Protein AF-A0A9E3ECH1-F1 (afdb_monomer)

Solvent-accessible surface area (backbone atoms only — not comparable to full-atom values): 5615 Å² total; per-residue (Å²): 108,66,72,58,50,54,52,60,77,66,55,54,70,94,78,60,80,84,78,49,71,67,42,49,53,53,11,48,54,50,25,54,53,51,40,70,76,67,67,56,54,79,74,51,49,57,52,39,28,52,54,31,33,55,50,47,43,28,40,74,73,70,46,64,44,78,41,68,63,55,72,66,51,51,52,47,36,72,76,42,70,85,49,49,74,46,79,52,74,87,74,78,90,123

Sequence (94 aa):
VDAICGQIDAMPEHRIFTPDAEVLGRAAILAGILSRLQGYARDAKLKALQDCVLFLQAQKLGFVVLTANVAEFDLLLQVVPTGRVLFYRTGSIS

Structure (mmCIF, N/CA/C/O backbone):
data_AF-A0A9E3ECH1-F1
#
_entry.id   AF-A0A9E3ECH1-F1
#
loop_
_atom_site.group_PDB
_atom_site.id
_atom_site.type_symbol
_atom_site.label_atom_id
_atom_site.label_alt_id
_atom_site.label_comp_id
_atom_site.label_asym_id
_atom_site.label_entity_id
_atom_site.label_seq_id
_atom_site.pdbx_PDB_ins_code
_atom_site.Cartn_x
_atom_site.Cartn_y
_atom_site.Cartn_z
_atom_site.occupancy
_atom_site.B_iso_or_equiv
_atom_site.auth_seq_id
_atom_site.auth_comp_id
_atom_site.auth_asym_id
_atom_site.auth_atom_id
_atom_site.pdbx_PDB_model_num
ATOM 1 N N . VAL A 1 1 ? -7.696 -18.062 -1.951 1.00 82.69 1 VAL A N 1
ATOM 2 C CA . VAL A 1 1 ? -6.464 -17.526 -1.321 1.00 82.69 1 VAL A CA 1
ATOM 3 C C . VAL A 1 1 ? -5.245 -18.214 -1.907 1.00 82.69 1 VAL A C 1
ATOM 5 O O . VAL A 1 1 ? -4.332 -17.515 -2.309 1.00 82.69 1 VAL A O 1
ATOM 8 N N . ASP A 1 2 ? -5.298 -19.528 -2.113 1.00 88.38 2 ASP A N 1
ATOM 9 C CA . ASP A 1 2 ? -4.207 -20.344 -2.674 1.00 88.38 2 ASP A CA 1
ATOM 10 C C . ASP A 1 2 ? -3.613 -19.807 -3.980 1.00 88.38 2 ASP A C 1
ATOM 12 O O . ASP A 1 2 ? -2.399 -19.712 -4.108 1.00 88.38 2 ASP A O 1
ATOM 16 N N . ALA A 1 3 ? -4.450 -19.364 -4.926 1.00 89.81 3 ALA A N 1
ATOM 17 C CA . ALA A 1 3 ? -3.961 -18.753 -6.163 1.00 89.81 3 ALA A CA 1
ATOM 18 C C . ALA A 1 3 ? -3.178 -17.447 -5.919 1.00 89.81 3 ALA A C 1
ATOM 20 O O . ALA A 1 3 ? -2.194 -17.194 -6.604 1.00 89.81 3 ALA A O 1
ATOM 21 N N . ILE A 1 4 ? -3.584 -16.629 -4.938 1.00 90.44 4 ILE A N 1
ATOM 22 C CA . ILE A 1 4 ? -2.868 -15.397 -4.565 1.00 90.44 4 ILE A CA 1
ATOM 23 C C . ILE A 1 4 ? -1.531 -15.762 -3.913 1.00 90.44 4 ILE A C 1
ATOM 25 O O . ILE A 1 4 ? -0.504 -15.223 -4.313 1.00 90.44 4 ILE A O 1
ATOM 29 N N . CYS A 1 5 ? -1.532 -16.704 -2.963 1.00 91.31 5 CYS A N 1
ATOM 30 C CA . CYS A 1 5 ? -0.312 -17.184 -2.310 1.00 91.31 5 CYS A CA 1
ATOM 31 C C . CYS A 1 5 ? 0.684 -17.746 -3.331 1.00 91.31 5 CYS A C 1
ATOM 33 O O . CYS A 1 5 ? 1.823 -17.297 -3.371 1.00 91.31 5 CYS A O 1
ATOM 35 N N . GLY A 1 6 ? 0.227 -18.606 -4.246 1.00 94.88 6 GLY A N 1
ATOM 36 C CA . GLY A 1 6 ? 1.080 -19.167 -5.292 1.00 94.88 6 GLY A CA 1
ATOM 37 C C . GLY A 1 6 ? 1.692 -18.114 -6.224 1.00 94.88 6 GLY A C 1
ATOM 38 O O . GLY A 1 6 ? 2.808 -18.299 -6.699 1.00 94.88 6 GLY A O 1
ATOM 39 N N . GLN A 1 7 ? 1.011 -16.987 -6.469 1.00 93.38 7 GLN A N 1
ATOM 40 C CA . GLN A 1 7 ? 1.594 -15.876 -7.235 1.00 93.38 7 GLN A CA 1
ATOM 41 C C . GLN A 1 7 ? 2.655 -15.099 -6.449 1.00 93.38 7 GLN A C 1
ATOM 43 O O . GLN A 1 7 ? 3.629 -14.645 -7.048 1.00 93.38 7 GLN A O 1
ATOM 48 N N . ILE A 1 8 ? 2.471 -14.937 -5.135 1.00 91.50 8 ILE A N 1
ATOM 49 C CA . ILE A 1 8 ? 3.450 -14.277 -4.262 1.00 91.50 8 ILE A CA 1
ATOM 50 C C . ILE A 1 8 ? 4.713 -15.136 -4.154 1.00 91.50 8 ILE A C 1
ATOM 52 O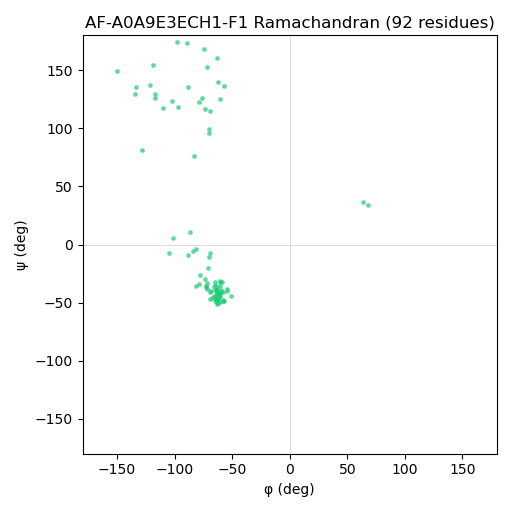 O . ILE A 1 8 ? 5.810 -14.617 -4.339 1.00 91.50 8 ILE A O 1
ATOM 56 N N . ASP A 1 9 ? 4.560 -16.444 -3.941 1.00 94.69 9 ASP A N 1
ATOM 57 C CA . ASP A 1 9 ? 5.684 -17.381 -3.824 1.00 94.69 9 ASP A CA 1
ATOM 58 C C . ASP A 1 9 ? 6.479 -17.497 -5.135 1.00 94.69 9 ASP A C 1
ATOM 60 O O . ASP A 1 9 ? 7.695 -17.668 -5.126 1.00 94.69 9 ASP A O 1
ATOM 64 N N . ALA A 1 10 ? 5.805 -17.353 -6.280 1.00 95.31 10 ALA A N 1
ATOM 65 C CA . ALA A 1 10 ? 6.425 -17.357 -7.604 1.00 95.31 10 ALA A CA 1
ATOM 66 C C . ALA A 1 10 ? 6.935 -15.972 -8.059 1.00 95.31 10 ALA A C 1
ATOM 68 O O . ALA A 1 10 ? 7.251 -15.788 -9.241 1.00 95.31 10 ALA A O 1
ATOM 69 N N . MET A 1 11 ? 6.975 -14.964 -7.180 1.00 94.25 11 MET A N 1
ATOM 70 C CA . MET A 1 11 ? 7.344 -13.602 -7.563 1.00 94.25 11 MET A CA 1
ATOM 71 C C . MET A 1 11 ? 8.860 -13.487 -7.830 1.00 94.25 11 MET A C 1
ATOM 73 O O . MET A 1 11 ? 9.658 -13.655 -6.912 1.00 94.25 11 MET A O 1
ATOM 77 N N . PRO A 1 12 ? 9.293 -13.169 -9.067 1.00 95.38 12 PRO A N 1
ATOM 78 C CA . PRO A 1 12 ? 10.702 -12.975 -9.382 1.00 95.38 12 PRO A CA 1
ATOM 79 C C . PRO A 1 12 ? 11.231 -11.669 -8.778 1.00 95.38 12 PRO A C 1
ATOM 81 O O . PRO A 1 12 ? 10.491 -10.692 -8.654 1.00 95.38 12 PRO A O 1
ATOM 84 N N . GLU A 1 13 ? 12.536 -11.619 -8.499 1.00 93.38 13 GLU A N 1
ATOM 85 C CA . GLU A 1 13 ? 13.193 -10.490 -7.817 1.00 93.38 13 GLU A CA 1
ATOM 86 C C . GLU A 1 13 ? 12.958 -9.135 -8.497 1.00 93.38 13 GLU A C 1
ATOM 88 O O . GLU A 1 13 ? 12.714 -8.140 -7.824 1.00 93.38 13 GLU A O 1
ATOM 93 N N . HIS A 1 14 ? 12.936 -9.084 -9.832 1.00 93.75 14 HIS A N 1
ATOM 94 C CA . HIS A 1 14 ? 12.697 -7.841 -10.579 1.00 93.75 14 HIS A CA 1
ATOM 95 C C . HIS A 1 14 ? 11.257 -7.298 -10.456 1.00 93.75 14 HIS A C 1
ATOM 97 O O . HIS A 1 14 ? 10.971 -6.208 -10.947 1.00 93.75 14 HIS A O 1
ATOM 103 N N . ARG A 1 15 ? 10.338 -8.056 -9.838 1.00 92.50 15 ARG A N 1
ATOM 104 C CA . ARG A 1 15 ? 8.985 -7.609 -9.460 1.00 92.50 15 ARG A CA 1
ATOM 105 C C . ARG A 1 15 ? 8.869 -7.270 -7.967 1.00 92.50 15 ARG A C 1
ATOM 107 O O . ARG A 1 15 ? 7.772 -6.965 -7.504 1.00 92.50 15 ARG A O 1
ATOM 114 N N . ILE A 1 16 ? 9.976 -7.296 -7.223 1.00 94.50 16 ILE A N 1
ATOM 115 C CA . ILE A 1 16 ? 10.057 -6.878 -5.822 1.00 94.50 16 ILE A CA 1
ATOM 116 C C . ILE A 1 16 ? 10.685 -5.488 -5.779 1.00 94.50 16 ILE A C 1
ATOM 118 O O . ILE A 1 16 ? 11.781 -5.260 -6.285 1.00 94.50 16 ILE A O 1
ATOM 122 N N . PHE A 1 17 ? 9.979 -4.540 -5.169 1.00 95.19 17 PHE A N 1
ATOM 123 C CA . PHE A 1 17 ? 10.384 -3.140 -5.157 1.00 95.19 17 PHE A CA 1
ATOM 124 C C . PHE A 1 17 ? 10.668 -2.680 -3.733 1.00 95.19 17 PHE A C 1
ATOM 126 O O . PHE A 1 17 ? 9.796 -2.765 -2.868 1.00 95.19 17 PHE A O 1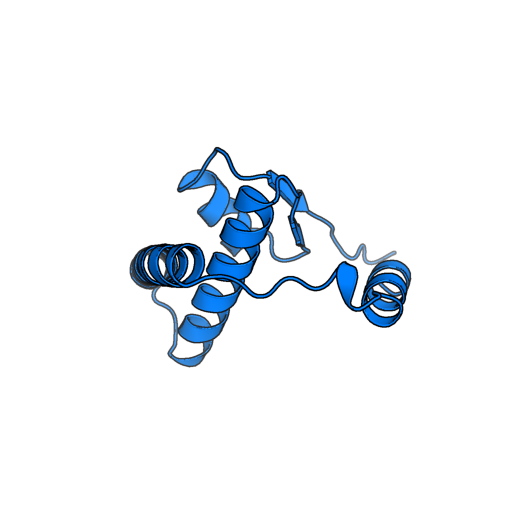
ATOM 133 N N . THR A 1 18 ? 11.860 -2.132 -3.510 1.00 96.38 18 THR A N 1
ATOM 134 C CA . THR A 1 18 ? 12.211 -1.472 -2.250 1.00 96.38 18 THR A CA 1
ATOM 135 C C . THR A 1 18 ? 11.613 -0.060 -2.231 1.00 96.38 18 THR A C 1
ATOM 137 O O . THR A 1 18 ? 11.908 0.726 -3.137 1.00 96.38 18 THR A O 1
ATOM 140 N N . PRO A 1 19 ? 10.780 0.293 -1.234 1.00 97.25 19 PRO A N 1
ATOM 141 C CA . PRO A 1 19 ? 10.293 1.658 -1.068 1.00 97.25 19 PRO A CA 1
ATOM 142 C C . PRO A 1 19 ? 11.450 2.619 -0.795 1.00 97.25 19 PRO A C 1
ATOM 144 O O . PRO A 1 19 ? 12.364 2.296 -0.036 1.00 97.25 19 PRO A O 1
ATOM 147 N N . ASP A 1 20 ? 11.401 3.812 -1.381 1.00 96.94 20 ASP A N 1
ATOM 148 C CA . ASP A 1 20 ? 12.401 4.843 -1.115 1.00 96.94 20 ASP A CA 1
ATOM 149 C C . ASP A 1 20 ? 12.014 5.743 0.065 1.00 96.94 20 ASP A C 1
ATOM 151 O O . ASP A 1 20 ? 10.918 5.658 0.625 1.00 96.94 20 ASP A O 1
ATOM 155 N N . ALA A 1 21 ? 12.940 6.617 0.462 1.00 97.81 21 ALA A N 1
ATOM 156 C CA . ALA A 1 21 ? 12.776 7.480 1.628 1.00 97.81 21 ALA A CA 1
ATOM 157 C C . ALA A 1 21 ? 11.542 8.395 1.536 1.00 97.81 21 ALA A C 1
ATOM 159 O O . ALA A 1 21 ? 10.916 8.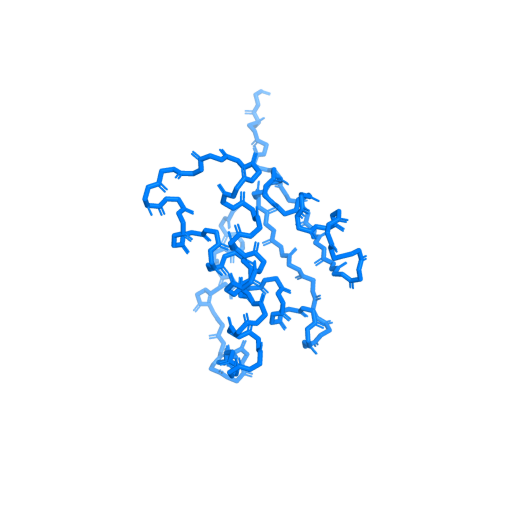669 2.560 1.00 97.81 21 ALA A O 1
ATOM 160 N N . GLU A 1 22 ? 11.162 8.837 0.332 1.00 97.44 22 GLU A N 1
ATOM 161 C CA . GLU A 1 22 ? 9.957 9.648 0.135 1.00 97.44 22 GLU A CA 1
ATOM 162 C C . GLU A 1 22 ? 8.694 8.849 0.481 1.00 97.44 22 GLU A C 1
ATOM 164 O O . GLU A 1 22 ? 7.858 9.314 1.263 1.00 97.44 22 GLU A O 1
ATOM 169 N N . VAL A 1 23 ? 8.572 7.625 -0.048 1.00 98.00 23 VAL A N 1
ATOM 170 C CA . VAL A 1 23 ? 7.441 6.736 0.251 1.00 98.00 23 VAL A CA 1
ATOM 171 C C . VAL A 1 23 ? 7.394 6.409 1.739 1.00 98.00 23 VAL A C 1
ATOM 173 O O . VAL A 1 23 ? 6.332 6.515 2.352 1.00 98.00 23 VAL A O 1
ATOM 176 N N . LEU A 1 24 ? 8.540 6.081 2.342 1.00 98.12 24 LEU A N 1
ATOM 177 C CA . LEU A 1 24 ? 8.633 5.787 3.774 1.00 98.12 24 LEU A CA 1
ATOM 178 C C . LEU A 1 24 ? 8.214 6.988 4.637 1.00 98.12 24 LEU A C 1
ATOM 180 O O . LEU A 1 24 ? 7.429 6.831 5.574 1.00 98.12 24 LEU A O 1
ATOM 184 N N . GLY A 1 25 ? 8.684 8.195 4.308 1.00 97.94 25 GLY A N 1
ATOM 185 C CA . GLY A 1 25 ? 8.341 9.417 5.036 1.00 97.94 25 GLY A CA 1
ATOM 186 C C . GLY A 1 25 ? 6.851 9.750 4.951 1.00 97.94 25 GLY A C 1
ATOM 187 O O . GLY A 1 25 ? 6.202 9.995 5.971 1.00 97.94 25 GLY A O 1
ATOM 188 N N . ARG A 1 26 ? 6.273 9.690 3.746 1.00 97.25 26 ARG A N 1
ATOM 189 C CA . ARG A 1 26 ? 4.834 9.923 3.538 1.00 97.25 26 ARG A CA 1
ATOM 190 C C . ARG A 1 26 ? 3.980 8.862 4.232 1.00 97.25 26 ARG A C 1
ATOM 192 O O . ARG A 1 26 ? 2.963 9.202 4.837 1.00 97.25 26 ARG A O 1
ATOM 199 N N . ALA A 1 27 ? 4.411 7.602 4.208 1.00 97.31 27 ALA A N 1
ATOM 200 C CA . ALA A 1 27 ? 3.725 6.517 4.897 1.00 97.31 27 ALA A CA 1
ATOM 201 C C . ALA A 1 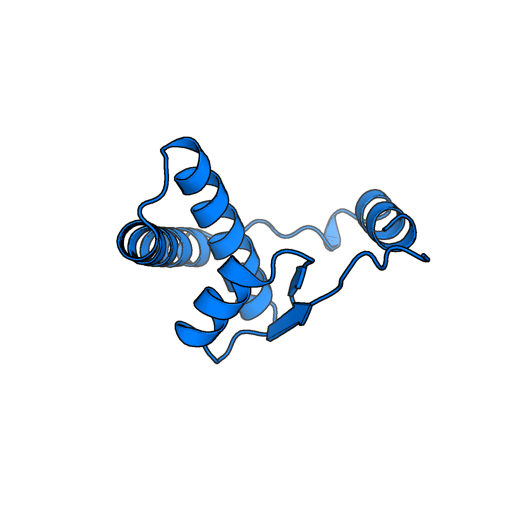27 ? 3.728 6.703 6.418 1.00 97.31 27 ALA A C 1
ATOM 203 O O . ALA A 1 27 ? 2.704 6.470 7.058 1.00 97.31 27 ALA A O 1
ATOM 204 N N . ALA A 1 28 ? 4.833 7.180 6.998 1.00 96.31 28 ALA A N 1
ATOM 205 C CA . ALA A 1 28 ? 4.919 7.477 8.426 1.00 96.31 28 ALA A CA 1
ATOM 206 C C . ALA A 1 28 ? 3.950 8.590 8.853 1.00 96.31 28 ALA A C 1
ATOM 208 O O . ALA A 1 28 ? 3.275 8.461 9.879 1.00 96.31 28 ALA A O 1
ATOM 209 N N . ILE A 1 29 ? 3.825 9.651 8.048 1.00 95.31 29 ILE A N 1
ATOM 210 C CA . ILE A 1 29 ? 2.842 10.718 8.283 1.00 95.31 29 ILE A CA 1
ATOM 211 C C . ILE A 1 29 ? 1.424 10.138 8.256 1.00 95.31 29 ILE A C 1
ATOM 213 O O . ILE A 1 29 ? 0.652 10.348 9.195 1.00 95.31 29 ILE A O 1
ATOM 217 N N . LEU A 1 30 ? 1.101 9.363 7.218 1.00 94.00 30 LEU A N 1
ATOM 218 C CA . LEU A 1 30 ? -0.225 8.779 7.036 1.00 94.00 30 LEU A CA 1
ATOM 219 C C . LEU A 1 30 ? -0.578 7.801 8.164 1.00 94.00 30 LEU A C 1
ATOM 221 O O . LEU A 1 30 ? -1.638 7.917 8.772 1.00 94.00 30 LEU A O 1
ATOM 225 N N . ALA A 1 31 ? 0.347 6.920 8.544 1.00 93.06 31 ALA A N 1
ATOM 226 C CA . ALA A 1 31 ? 0.174 6.005 9.670 1.00 93.06 31 ALA A CA 1
ATOM 227 C C . ALA A 1 31 ? -0.032 6.748 11.001 1.00 93.06 31 ALA A C 1
ATOM 229 O O . ALA A 1 31 ? -0.824 6.319 11.845 1.00 93.06 31 ALA A O 1
ATOM 230 N N . GLY A 1 32 ? 0.629 7.895 11.185 1.00 91.25 32 GLY A N 1
ATOM 231 C CA . GLY A 1 32 ? 0.398 8.780 12.322 1.00 91.25 32 GLY A CA 1
ATOM 232 C C . GLY A 1 32 ? -1.013 9.375 12.340 1.00 91.25 32 GLY A C 1
ATOM 233 O O . GLY A 1 32 ? -1.618 9.470 13.410 1.00 91.25 32 GLY A O 1
ATOM 234 N N . ILE A 1 33 ? -1.552 9.772 11.185 1.00 89.81 33 ILE A N 1
ATOM 235 C CA . ILE A 1 33 ? -2.938 10.251 11.056 1.00 89.81 33 ILE A CA 1
ATOM 236 C C . ILE A 1 33 ? -3.908 9.120 11.419 1.00 89.81 33 ILE A C 1
ATOM 238 O O . ILE A 1 33 ? -4.732 9.291 12.318 1.00 89.81 33 ILE A O 1
ATOM 242 N N . LEU A 1 34 ? -3.744 7.938 10.815 1.00 86.50 34 LEU A N 1
ATOM 243 C CA . LEU A 1 34 ? -4.592 6.771 11.085 1.00 86.50 34 LEU A CA 1
ATOM 244 C C . LEU A 1 34 ? -4.567 6.361 12.562 1.00 86.50 34 LEU A C 1
ATOM 246 O O . LEU A 1 34 ? -5.609 6.082 13.147 1.00 86.50 34 LEU A O 1
ATOM 250 N N . SER A 1 35 ? -3.392 6.397 13.195 1.00 84.81 35 SER A N 1
ATOM 251 C CA . SER A 1 35 ? -3.240 6.061 14.616 1.00 84.81 35 SER A CA 1
ATOM 252 C C . SER A 1 35 ? -4.051 6.960 15.544 1.00 84.81 35 SER A C 1
ATOM 254 O O . SER A 1 35 ? -4.504 6.497 16.589 1.00 84.81 35 SER A O 1
ATOM 256 N N . ARG A 1 36 ? -4.242 8.233 15.177 1.00 83.25 36 ARG A N 1
ATOM 257 C CA . ARG A 1 36 ? -5.062 9.176 15.952 1.00 83.25 36 ARG A CA 1
ATOM 258 C C . ARG A 1 36 ? -6.553 8.970 15.707 1.00 83.25 36 ARG A C 1
ATOM 260 O O . ARG A 1 36 ? -7.328 9.135 16.638 1.00 83.25 36 ARG A O 1
ATOM 267 N N . LEU A 1 37 ? -6.936 8.589 14.487 1.00 77.94 37 LEU A N 1
ATOM 268 C CA . LEU A 1 37 ? -8.330 8.327 14.122 1.00 77.94 37 LEU A CA 1
ATOM 269 C C . LEU A 1 37 ? -8.862 7.018 14.720 1.00 77.94 37 LEU A C 1
ATOM 271 O O . LEU A 1 37 ? -10.021 6.964 15.114 1.00 77.94 37 LEU A O 1
ATOM 275 N N . GLN A 1 38 ? -8.027 5.978 14.797 1.00 74.69 38 GLN A N 1
ATOM 276 C CA . GLN A 1 38 ? -8.463 4.632 15.193 1.00 74.69 38 GLN A CA 1
ATOM 277 C C . GLN A 1 38 ? -8.070 4.216 16.618 1.00 74.69 38 GLN A C 1
ATOM 279 O O . GLN A 1 38 ? -8.482 3.156 17.078 1.00 74.69 38 GLN A O 1
ATOM 284 N N . GLY A 1 39 ? -7.264 5.009 17.333 1.00 70.00 39 GLY A N 1
ATOM 285 C CA . GLY A 1 39 ? -6.853 4.672 18.702 1.00 70.00 39 GLY A CA 1
ATOM 286 C C . GLY A 1 39 ? -6.015 3.387 18.801 1.00 70.00 39 GLY A C 1
ATOM 287 O O . GLY A 1 39 ? -6.164 2.622 19.750 1.00 70.00 39 GLY A O 1
ATOM 288 N N . TYR A 1 40 ? -5.143 3.129 17.819 1.00 69.12 40 TYR A N 1
ATOM 289 C CA . TYR A 1 40 ? -4.398 1.869 17.702 1.00 69.12 40 TYR A CA 1
ATOM 290 C C . TYR A 1 40 ? -3.547 1.501 18.934 1.00 69.12 40 TYR A C 1
ATOM 292 O O . TYR A 1 40 ? -2.759 2.310 19.444 1.00 69.12 40 TYR A O 1
ATOM 300 N N . ALA A 1 41 ? -3.604 0.218 19.319 1.00 62.94 41 ALA A N 1
ATOM 301 C CA . ALA A 1 41 ? -2.633 -0.423 20.207 1.00 62.94 41 ALA A CA 1
ATOM 302 C C . ALA A 1 41 ? -1.223 -0.441 19.576 1.00 62.94 41 ALA A C 1
ATOM 304 O O . ALA A 1 41 ? -1.068 -0.291 18.364 1.00 62.94 41 ALA A O 1
ATOM 305 N N . ARG A 1 42 ? -0.171 -0.613 20.391 1.00 63.12 42 ARG A N 1
ATOM 306 C CA . ARG A 1 42 ? 1.235 -0.476 19.952 1.00 63.12 42 ARG A CA 1
ATOM 307 C C . ARG A 1 42 ? 1.583 -1.361 18.745 1.00 63.12 42 ARG A C 1
ATOM 309 O O . ARG A 1 42 ? 2.232 -0.863 17.829 1.00 63.12 42 ARG A O 1
ATOM 316 N N . ASP A 1 43 ? 1.082 -2.592 18.701 1.00 66.12 43 ASP A N 1
ATOM 317 C CA . ASP A 1 43 ? 1.348 -3.540 17.607 1.00 66.12 43 ASP A CA 1
ATOM 318 C C . ASP A 1 43 ? 0.598 -3.179 16.314 1.00 66.12 43 ASP A C 1
ATOM 320 O O . ASP A 1 43 ? 1.108 -3.364 15.209 1.00 66.12 43 ASP A O 1
ATOM 324 N N . ALA A 1 44 ? -0.572 -2.547 16.436 1.00 78.38 44 ALA A N 1
ATOM 325 C CA . ALA A 1 44 ? -1.343 -2.071 15.289 1.00 78.38 44 ALA A CA 1
ATOM 326 C C . ALA A 1 44 ? -0.688 -0.860 14.595 1.00 78.38 44 ALA A C 1
ATOM 328 O O . ALA A 1 44 ? -0.935 -0.621 13.414 1.00 78.38 44 ALA A O 1
ATOM 329 N N . LYS A 1 45 ? 0.210 -0.129 15.276 1.00 80.94 45 LYS A N 1
ATOM 330 C CA . LYS A 1 45 ? 0.934 1.009 14.679 1.00 80.94 45 LYS A CA 1
ATOM 331 C C . LYS A 1 45 ? 1.935 0.573 13.612 1.00 80.94 45 LYS A C 1
ATOM 333 O O . LYS A 1 45 ? 2.048 1.240 12.586 1.00 80.94 45 LYS A O 1
ATOM 338 N N . LEU A 1 46 ? 2.652 -0.532 13.836 1.00 88.38 46 LEU A N 1
ATOM 339 C CA . LEU A 1 46 ? 3.605 -1.046 12.847 1.00 88.38 46 LEU A CA 1
ATOM 340 C C . LEU A 1 46 ? 2.871 -1.601 11.623 1.00 88.38 46 LEU A C 1
ATOM 342 O O . LEU A 1 46 ? 3.266 -1.309 10.497 1.00 88.38 46 LEU A O 1
ATOM 346 N N . LYS A 1 47 ? 1.762 -2.314 11.846 1.00 89.19 47 LYS A N 1
ATOM 347 C CA . LYS A 1 47 ? 0.867 -2.757 10.772 1.00 89.19 47 LYS A CA 1
ATOM 348 C C . LYS A 1 47 ? 0.352 -1.573 9.948 1.00 89.19 47 LYS A C 1
ATOM 350 O O . LYS A 1 47 ? 0.475 -1.588 8.731 1.00 89.19 47 LYS A O 1
ATOM 355 N N . ALA A 1 48 ? -0.142 -0.517 10.600 1.00 90.44 48 ALA A N 1
ATOM 356 C CA . ALA A 1 48 ? -0.616 0.681 9.906 1.00 90.44 48 ALA A CA 1
ATOM 357 C C . ALA A 1 48 ? 0.489 1.345 9.067 1.00 90.44 48 ALA A C 1
ATOM 359 O O . ALA A 1 48 ? 0.231 1.790 7.953 1.00 90.44 48 ALA A O 1
ATOM 360 N N . LEU A 1 49 ? 1.729 1.385 9.569 1.00 94.38 49 LEU A N 1
ATOM 361 C CA . LEU A 1 49 ? 2.870 1.870 8.792 1.00 94.38 49 LEU A CA 1
ATOM 362 C C . LEU A 1 49 ? 3.120 1.013 7.547 1.00 94.38 49 LEU A C 1
ATOM 364 O O . LEU A 1 49 ? 3.285 1.564 6.462 1.00 94.38 49 LEU A O 1
ATOM 368 N N . GLN A 1 50 ? 3.129 -0.311 7.688 1.00 94.69 50 GLN A N 1
ATOM 369 C CA . GLN A 1 50 ? 3.337 -1.235 6.570 1.00 94.69 50 GLN A CA 1
ATOM 370 C C . GLN A 1 50 ? 2.228 -1.117 5.516 1.00 94.69 50 GLN A C 1
ATOM 372 O O . GLN A 1 50 ? 2.538 -1.020 4.328 1.00 94.69 50 GLN A O 1
ATOM 377 N N . ASP A 1 51 ? 0.965 -1.033 5.943 1.00 95.12 51 ASP A N 1
ATOM 378 C CA . ASP A 1 51 ? -0.189 -0.830 5.059 1.00 95.12 51 ASP A CA 1
ATOM 379 C C . ASP A 1 51 ? -0.056 0.500 4.284 1.00 95.12 51 ASP A C 1
ATOM 381 O O . ASP A 1 51 ? -0.215 0.530 3.061 1.00 95.12 51 ASP A O 1
ATOM 385 N N . CYS A 1 52 ? 0.344 1.589 4.957 1.00 96.50 52 CYS A N 1
ATOM 386 C CA . CYS A 1 52 ? 0.620 2.879 4.315 1.00 96.50 52 CYS A CA 1
ATOM 387 C C . CYS A 1 52 ? 1.784 2.817 3.310 1.00 96.50 52 CYS A C 1
ATOM 389 O O . CYS A 1 52 ? 1.692 3.412 2.235 1.00 96.50 52 CYS A O 1
ATOM 391 N N . VAL A 1 53 ? 2.881 2.122 3.642 1.00 98.00 53 VAL A N 1
ATOM 392 C CA . VAL A 1 53 ? 4.038 1.959 2.741 1.00 98.00 53 VAL A CA 1
ATOM 393 C C . VAL A 1 53 ? 3.623 1.196 1.490 1.00 98.00 53 VAL A C 1
ATOM 395 O O . VAL A 1 53 ? 3.906 1.646 0.383 1.00 98.00 53 VAL A O 1
ATOM 398 N N 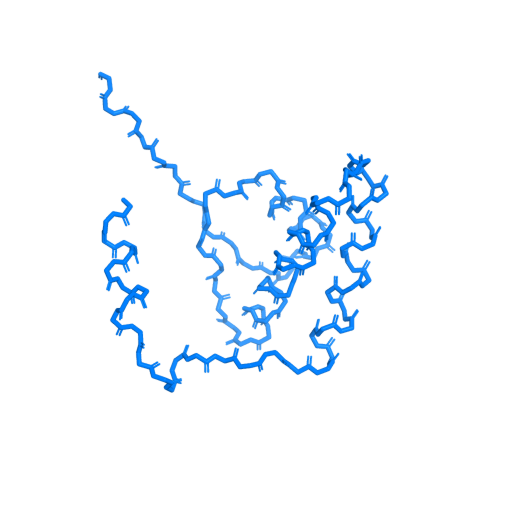. LEU A 1 54 ? 2.917 0.075 1.653 1.00 97.06 54 LEU A N 1
ATOM 399 C CA . LEU A 1 54 ? 2.454 -0.749 0.541 1.00 97.06 54 LEU A CA 1
ATOM 400 C C . LEU A 1 54 ? 1.499 0.033 -0.370 1.00 97.06 54 LEU A C 1
ATOM 402 O O . LEU A 1 54 ? 1.643 0.001 -1.592 1.00 97.06 54 LEU A O 1
ATOM 406 N N . PHE A 1 55 ? 0.573 0.791 0.220 1.00 98.06 55 PHE A N 1
ATOM 407 C CA . PHE A 1 55 ? -0.370 1.632 -0.511 1.00 98.06 55 PHE A CA 1
ATOM 408 C C . PHE A 1 55 ? 0.320 2.734 -1.326 1.00 98.06 55 PHE A C 1
ATOM 410 O O . PHE A 1 55 ? 0.069 2.870 -2.526 1.00 98.06 55 PHE A O 1
ATOM 417 N N . LEU A 1 56 ? 1.223 3.499 -0.707 1.00 98.00 56 LEU A N 1
ATOM 418 C CA . LEU A 1 56 ? 1.917 4.600 -1.380 1.00 98.00 56 LEU A CA 1
ATOM 419 C C . LEU A 1 56 ? 2.950 4.103 -2.399 1.00 98.00 56 LEU A C 1
ATOM 421 O O . LEU A 1 56 ? 3.112 4.726 -3.449 1.00 98.00 56 LEU A O 1
ATOM 425 N N . GLN A 1 57 ? 3.601 2.965 -2.143 1.00 98.12 57 GLN A N 1
ATOM 426 C CA . GLN A 1 57 ? 4.490 2.333 -3.116 1.00 98.12 57 GLN A CA 1
ATOM 427 C C . GLN A 1 57 ? 3.709 1.864 -4.348 1.00 98.12 57 GLN A C 1
ATOM 429 O O . GLN A 1 57 ? 4.120 2.136 -5.476 1.00 98.12 57 GLN A O 1
ATOM 434 N N . ALA A 1 58 ? 2.558 1.210 -4.152 1.00 97.88 58 ALA A N 1
ATOM 435 C CA . ALA A 1 58 ? 1.693 0.801 -5.254 1.00 97.88 58 ALA A CA 1
ATOM 436 C C . ALA A 1 58 ? 1.199 2.013 -6.054 1.00 97.88 58 ALA A C 1
ATOM 438 O O . ALA A 1 58 ? 1.241 1.992 -7.283 1.00 97.88 58 ALA A O 1
ATOM 439 N N . GLN A 1 59 ? 0.800 3.093 -5.375 1.00 97.62 59 GLN A N 1
ATOM 440 C CA . GLN A 1 59 ? 0.412 4.338 -6.031 1.00 97.62 59 GLN A CA 1
ATOM 441 C C . GLN A 1 59 ? 1.547 4.902 -6.895 1.00 97.62 59 GLN A C 1
ATOM 443 O O . GLN A 1 59 ? 1.323 5.220 -8.062 1.00 97.62 59 GLN A O 1
ATOM 448 N N . LYS A 1 60 ? 2.763 4.990 -6.345 1.00 97.44 60 LYS A N 1
ATOM 449 C CA . LYS A 1 60 ? 3.943 5.507 -7.049 1.00 97.44 60 LYS A CA 1
ATOM 450 C C . LYS A 1 60 ? 4.274 4.706 -8.308 1.00 97.44 60 LYS A C 1
ATOM 452 O O . LYS A 1 60 ? 4.611 5.293 -9.330 1.00 97.44 60 LYS A O 1
ATOM 457 N N . LEU A 1 61 ? 4.167 3.381 -8.240 1.00 97.06 61 LEU A N 1
ATOM 458 C CA . LEU A 1 61 ? 4.452 2.483 -9.364 1.00 97.06 61 LEU A CA 1
ATOM 459 C C . LEU A 1 61 ? 3.293 2.362 -10.360 1.00 97.06 61 LEU A C 1
ATOM 461 O O . LEU A 1 61 ? 3.419 1.670 -11.368 1.00 97.06 61 LEU A O 1
ATOM 465 N N . GLY A 1 62 ? 2.150 2.997 -10.095 1.00 96.69 62 GLY A N 1
ATOM 466 C CA . GLY A 1 62 ? 0.976 2.833 -10.940 1.00 96.69 62 GLY A CA 1
ATOM 467 C C . GLY A 1 62 ? 0.374 1.426 -10.849 1.00 96.69 62 GLY A C 1
ATOM 468 O O . GLY A 1 62 ? -0.232 0.958 -11.815 1.00 96.69 62 GLY A O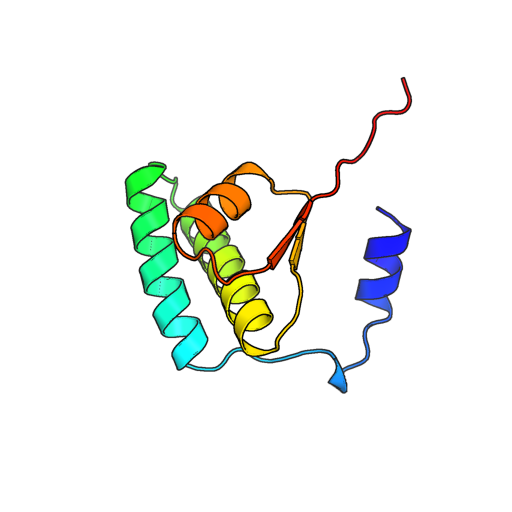 1
ATOM 469 N N . PHE A 1 63 ? 0.441 0.788 -9.682 1.00 97.75 63 PHE A N 1
ATOM 470 C CA . PHE A 1 63 ? -0.219 -0.484 -9.379 1.00 97.75 63 PHE A CA 1
ATOM 471 C C . PHE A 1 63 ? -1.549 -0.301 -8.632 1.00 97.75 63 PHE A C 1
ATOM 473 O O . PHE A 1 63 ? -1.962 0.815 -8.301 1.00 97.75 63 PHE A O 1
ATOM 480 N N . VAL A 1 64 ? -2.244 -1.422 -8.431 1.00 98.00 64 VAL A N 1
ATOM 481 C CA . VAL A 1 64 ? -3.471 -1.554 -7.636 1.00 98.00 64 VAL A CA 1
ATOM 482 C C . VAL A 1 64 ? -3.162 -2.488 -6.472 1.00 98.00 64 VAL A C 1
ATOM 484 O O . VAL A 1 64 ? -2.626 -3.574 -6.689 1.00 98.00 64 VAL A O 1
ATOM 487 N N . VAL A 1 65 ? -3.495 -2.089 -5.247 1.00 97.56 65 VAL A N 1
ATOM 488 C CA . VAL A 1 65 ? -3.333 -2.963 -4.078 1.00 97.56 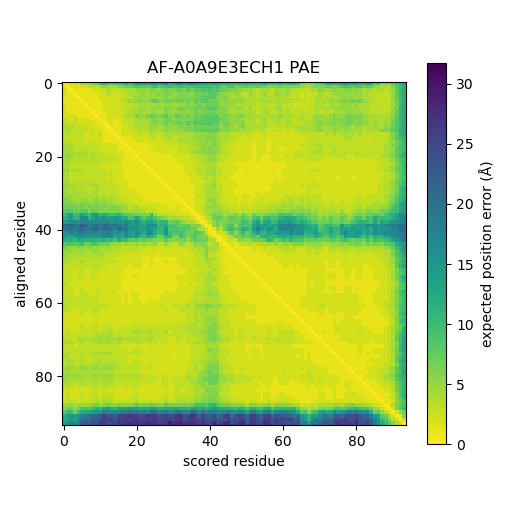65 VAL A CA 1
ATOM 489 C C . VAL A 1 65 ? -4.438 -4.013 -4.068 1.00 97.56 65 VAL A C 1
ATOM 491 O O . VAL A 1 65 ? -5.610 -3.656 -4.082 1.00 97.56 65 VAL A O 1
ATOM 494 N N . LEU A 1 66 ? -4.088 -5.296 -3.997 1.00 96.06 66 LEU A N 1
ATOM 495 C CA . LEU A 1 66 ? -5.043 -6.382 -3.767 1.00 96.06 66 LEU A CA 1
ATOM 496 C C . LEU A 1 66 ? -5.050 -6.745 -2.278 1.00 96.06 66 LEU A C 1
ATOM 498 O O . LEU A 1 66 ? -4.024 -7.167 -1.751 1.00 96.06 66 LEU A O 1
ATOM 502 N N . THR A 1 67 ? -6.186 -6.602 -1.593 1.00 94.75 67 THR A N 1
ATOM 503 C CA . THR A 1 67 ? -6.254 -6.857 -0.143 1.00 94.75 67 THR A CA 1
ATOM 504 C C . THR A 1 67 ? -7.622 -7.355 0.319 1.00 94.75 67 THR A C 1
ATOM 506 O O . THR A 1 67 ? -8.653 -6.999 -0.248 1.00 94.75 67 THR A O 1
ATOM 509 N N . ALA A 1 68 ? -7.634 -8.171 1.375 1.00 93.56 68 ALA A N 1
ATOM 510 C CA . ALA A 1 68 ? -8.847 -8.486 2.133 1.00 93.56 68 ALA A CA 1
ATOM 511 C C . ALA A 1 68 ? -9.106 -7.478 3.262 1.00 93.56 68 ALA A C 1
ATOM 513 O O . ALA A 1 68 ? -10.164 -7.507 3.891 1.00 93.56 68 ALA A O 1
ATOM 514 N N . ASN A 1 69 ? -8.146 -6.590 3.532 1.00 91.62 69 ASN A N 1
ATOM 515 C CA . ASN A 1 69 ? -8.224 -5.645 4.629 1.00 91.62 69 ASN A CA 1
ATOM 516 C C . ASN A 1 69 ? -9.036 -4.400 4.248 1.00 91.62 69 ASN A C 1
ATOM 518 O O . ASN A 1 69 ? -8.477 -3.349 3.938 1.00 91.62 69 ASN A O 1
ATOM 522 N N . VAL A 1 70 ? -10.361 -4.543 4.211 1.00 91.81 70 VAL A N 1
ATOM 523 C CA . VAL A 1 70 ? -11.255 -3.493 3.704 1.00 91.81 70 VAL A CA 1
ATOM 524 C C . VAL A 1 70 ? -11.226 -2.240 4.581 1.00 91.81 70 VAL A C 1
ATOM 526 O O . VAL A 1 70 ? -11.140 -1.145 4.042 1.00 91.81 70 VAL A O 1
ATOM 529 N N . ALA A 1 71 ? -11.275 -2.377 5.909 1.00 88.62 71 ALA A N 1
ATOM 530 C CA . ALA A 1 71 ? -11.476 -1.239 6.808 1.00 88.62 71 ALA A CA 1
ATOM 531 C C . ALA A 1 71 ? -10.337 -0.206 6.728 1.00 88.62 71 ALA A C 1
ATOM 533 O O . ALA A 1 71 ? -10.583 0.985 6.540 1.00 88.62 71 AL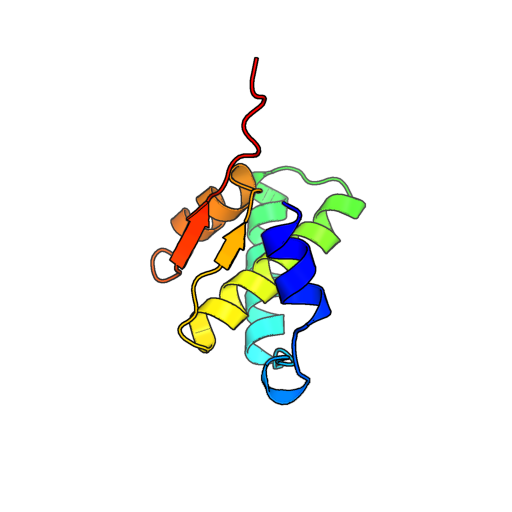A A O 1
ATOM 534 N N . GLU A 1 72 ? -9.084 -0.644 6.823 1.00 88.62 72 GLU A N 1
ATOM 535 C CA . GLU A 1 72 ? -7.937 0.264 6.801 1.00 88.62 72 GLU A CA 1
ATOM 536 C C . GLU A 1 72 ? -7.690 0.857 5.414 1.00 88.62 72 GLU A C 1
ATOM 538 O O . GLU A 1 72 ? -7.365 2.039 5.302 1.00 88.62 72 GLU A O 1
ATOM 543 N N . PHE A 1 73 ? -7.863 0.068 4.352 1.00 94.44 73 PHE A N 1
ATOM 544 C CA . PHE A 1 73 ? -7.618 0.541 2.991 1.00 94.44 73 PHE A CA 1
ATOM 545 C C . PHE A 1 73 ? -8.754 1.408 2.438 1.00 94.44 73 PHE A C 1
ATOM 547 O O . PHE A 1 73 ? -8.485 2.278 1.612 1.00 94.44 73 PHE A O 1
ATOM 554 N N . ASP A 1 74 ? -9.989 1.239 2.914 1.00 93.25 74 ASP A N 1
ATOM 555 C CA . ASP A 1 74 ? -11.074 2.186 2.642 1.00 93.25 74 ASP A CA 1
ATOM 556 C C . ASP A 1 74 ? -10.757 3.559 3.254 1.00 93.25 74 ASP A C 1
ATOM 558 O O . ASP A 1 74 ? -10.810 4.576 2.565 1.00 93.25 74 ASP A O 1
ATOM 562 N N . LEU A 1 75 ? -10.283 3.593 4.506 1.00 91.00 75 LEU A N 1
ATOM 563 C CA . LEU A 1 75 ? -9.851 4.839 5.144 1.00 91.00 75 LEU A CA 1
ATOM 564 C C . LEU A 1 75 ? -8.646 5.473 4.426 1.00 91.00 75 LEU A C 1
ATOM 566 O O . LEU A 1 75 ? -8.598 6.691 4.255 1.00 91.00 75 LEU A O 1
ATOM 570 N N . 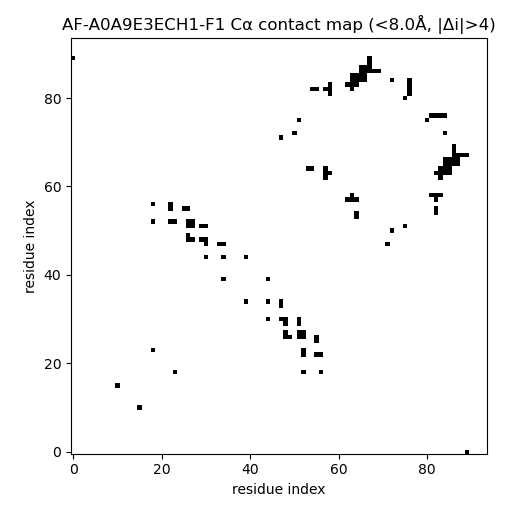LEU A 1 76 ? -7.684 4.667 3.962 1.00 93.56 76 LEU A N 1
ATOM 571 C CA . LEU A 1 76 ? -6.570 5.154 3.139 1.00 93.56 76 LEU A CA 1
ATOM 572 C C . LEU A 1 76 ? -7.053 5.786 1.829 1.00 93.56 76 LEU A C 1
ATOM 574 O O . LEU A 1 76 ? -6.550 6.845 1.458 1.00 93.56 76 LEU A O 1
ATOM 578 N N . LEU A 1 77 ? -8.038 5.183 1.156 1.00 95.38 77 LEU A N 1
ATOM 579 C CA . LEU A 1 77 ? -8.646 5.749 -0.050 1.00 95.38 77 LEU A CA 1
ATOM 580 C C . LEU A 1 77 ? -9.397 7.055 0.230 1.00 95.38 77 LEU A C 1
ATOM 582 O O . LEU A 1 77 ? -9.350 7.962 -0.595 1.00 95.38 77 LEU A O 1
ATOM 586 N N . GLN A 1 78 ? -10.037 7.194 1.392 1.00 92.94 78 GLN A N 1
ATOM 587 C CA . GLN A 1 78 ? -10.680 8.454 1.780 1.00 92.94 78 GLN A CA 1
ATOM 588 C C . GLN A 1 78 ? -9.659 9.588 1.985 1.00 92.94 78 GLN A C 1
ATOM 590 O O . GLN A 1 78 ? -9.933 10.733 1.630 1.00 92.94 78 GLN A O 1
ATOM 595 N N . VAL A 1 79 ? -8.471 9.286 2.526 1.00 91.62 79 VAL A N 1
ATOM 596 C CA . VAL A 1 79 ? -7.403 10.284 2.743 1.00 91.62 79 VAL A CA 1
ATOM 597 C C . VAL A 1 79 ? -6.602 10.559 1.464 1.00 91.62 79 VAL A C 1
ATOM 599 O O . VAL A 1 79 ? -6.185 11.691 1.221 1.00 91.62 79 VAL A O 1
ATOM 602 N N . VAL A 1 80 ? -6.377 9.536 0.639 1.00 94.31 80 VAL A N 1
ATOM 603 C CA . VAL A 1 80 ? -5.601 9.608 -0.606 1.00 94.31 80 VAL A CA 1
ATOM 604 C C . VAL A 1 80 ? -6.429 9.002 -1.751 1.00 94.31 80 VAL A C 1
ATOM 606 O O . VAL A 1 80 ? -6.202 7.857 -2.156 1.00 94.31 80 VAL A O 1
ATOM 609 N N . PRO A 1 81 ? -7.370 9.771 -2.329 1.00 94.81 81 PRO A N 1
ATOM 610 C CA . PRO A 1 81 ? -8.337 9.253 -3.307 1.00 94.81 81 PRO A CA 1
ATOM 611 C C . PRO A 1 81 ? -7.723 8.881 -4.661 1.00 94.81 81 PRO A C 1
ATOM 613 O O . PRO A 1 81 ? -8.374 8.266 -5.497 1.00 94.81 81 PRO A O 1
ATOM 616 N N . THR A 1 82 ? -6.464 9.248 -4.898 1.00 96.00 82 THR A N 1
ATOM 617 C CA . THR A 1 82 ? -5.718 8.918 -6.119 1.00 96.00 82 THR A CA 1
ATOM 618 C C . THR A 1 82 ? -5.068 7.531 -6.080 1.00 96.00 82 THR A C 1
ATOM 620 O O . THR A 1 82 ? -4.482 7.104 -7.076 1.00 96.00 82 THR A O 1
ATOM 623 N N . GLY A 1 83 ? -5.139 6.821 -4.949 1.00 96.12 83 GLY A N 1
ATOM 624 C CA . GLY A 1 83 ? -4.737 5.419 -4.861 1.00 96.12 83 GLY A CA 1
ATOM 625 C C . GLY A 1 83 ? -5.749 4.477 -5.516 1.00 96.12 83 GLY A C 1
ATOM 626 O O . GLY A 1 83 ? -6.863 4.863 -5.863 1.00 96.12 83 GLY A O 1
ATOM 627 N N . ARG A 1 84 ? -5.364 3.210 -5.694 1.00 98.19 84 ARG A N 1
ATOM 628 C CA . ARG A 1 84 ? -6.247 2.170 -6.242 1.00 98.19 84 ARG A CA 1
ATOM 629 C C . ARG A 1 84 ? -6.143 0.903 -5.413 1.00 98.19 84 ARG A C 1
ATOM 631 O O . ARG A 1 84 ? -5.041 0.403 -5.185 1.00 98.19 84 ARG A O 1
ATOM 638 N N . VAL A 1 85 ? -7.293 0.372 -5.014 1.00 98.00 85 VAL A N 1
ATOM 639 C CA . VAL A 1 85 ? -7.398 -0.855 -4.222 1.00 98.00 85 VAL A CA 1
ATOM 640 C C . VAL A 1 85 ? -8.470 -1.751 -4.829 1.00 98.00 85 VAL A C 1
ATOM 642 O O . VAL A 1 85 ? -9.546 -1.284 -5.195 1.00 98.00 85 VAL A O 1
ATOM 645 N N . LEU A 1 86 ? -8.167 -3.040 -4.934 1.00 96.81 86 LEU A N 1
ATOM 646 C CA . LEU A 1 86 ? -9.104 -4.101 -5.256 1.00 96.81 86 LEU A CA 1
ATOM 647 C C . LEU A 1 86 ? -9.314 -4.949 -4.001 1.00 96.81 86 LEU A C 1
ATOM 649 O O . LEU A 1 86 ? -8.380 -5.575 -3.491 1.00 96.81 86 LEU A O 1
ATOM 653 N N . PHE A 1 87 ? -10.548 -4.971 -3.510 1.00 95.69 87 PHE A N 1
ATOM 654 C CA . PHE A 1 87 ? -10.915 -5.762 -2.345 1.00 95.69 87 PHE A CA 1
ATOM 655 C C . PHE A 1 87 ? -11.331 -7.170 -2.748 1.00 95.69 87 PHE A C 1
ATOM 657 O O . PHE A 1 87 ? -12.129 -7.348 -3.668 1.00 95.69 87 PHE A O 1
ATOM 664 N N . TYR A 1 88 ? -10.846 -8.169 -2.016 1.00 92.88 88 TYR A N 1
ATOM 665 C CA . TYR A 1 88 ? -11.377 -9.526 -2.095 1.00 92.88 88 TYR A CA 1
ATOM 666 C C . TYR A 1 88 ? -11.928 -9.964 -0.741 1.00 92.88 88 TYR A C 1
ATOM 668 O O . TYR A 1 88 ? -11.510 -9.488 0.312 1.00 92.88 88 TYR A O 1
ATOM 676 N N . ARG A 1 89 ? -12.881 -10.893 -0.766 1.00 89.31 89 ARG A N 1
ATOM 677 C CA . ARG A 1 89 ? -13.377 -11.571 0.431 1.00 89.31 89 ARG A CA 1
ATOM 678 C C . ARG A 1 89 ? -13.157 -13.060 0.249 1.00 89.31 89 ARG A C 1
ATOM 680 O O . ARG A 1 89 ? -13.415 -13.602 -0.823 1.00 89.31 89 ARG A O 1
ATOM 687 N N . THR A 1 90 ? -12.692 -13.730 1.292 1.00 80.25 90 THR A N 1
ATOM 688 C CA . THR A 1 90 ? -12.807 -15.184 1.385 1.00 80.25 90 THR A CA 1
ATOM 689 C C . THR A 1 90 ? -14.277 -15.503 1.598 1.00 80.25 90 THR A C 1
ATOM 691 O O . THR A 1 90 ? -14.784 -15.340 2.705 1.00 80.25 90 THR A O 1
ATOM 694 N N . GLY A 1 91 ? -14.991 -15.876 0.538 1.00 70.50 91 GLY A N 1
ATOM 695 C CA . GLY A 1 91 ? -16.338 -16.408 0.702 1.00 70.50 91 GLY A CA 1
ATOM 696 C C . GLY A 1 91 ? -16.263 -17.674 1.551 1.00 70.50 91 GLY A C 1
ATOM 697 O O . GLY A 1 91 ? -15.515 -18.588 1.205 1.00 70.50 91 GLY A O 1
ATOM 698 N N . SER A 1 92 ? -17.013 -17.737 2.655 1.00 58.31 92 SER A N 1
ATOM 699 C CA . SER A 1 92 ? -17.437 -19.040 3.152 1.00 58.31 92 SER A CA 1
ATOM 700 C C . SER A 1 92 ? -18.444 -19.551 2.134 1.00 58.31 92 SER A C 1
ATOM 702 O O . SER A 1 92 ? -19.493 -18.941 1.931 1.00 58.31 92 SER A O 1
ATOM 704 N N . ILE A 1 93 ? -18.106 -20.634 1.444 1.00 56.50 93 ILE A N 1
ATOM 705 C CA . ILE A 1 93 ? -19.133 -21.434 0.790 1.00 56.50 93 ILE A CA 1
ATOM 706 C C . ILE A 1 93 ? -19.871 -22.098 1.956 1.00 56.50 93 ILE A C 1
ATOM 708 O O . ILE A 1 93 ? -19.357 -23.042 2.552 1.00 56.50 93 ILE A O 1
ATOM 712 N N . SER A 1 94 ? -20.976 -21.484 2.380 1.00 46.06 94 SER A N 1
ATOM 713 C CA . SER A 1 94 ? -21.962 -22.092 3.276 1.00 46.06 94 SER A CA 1
ATOM 714 C C . SER A 1 94 ? -23.015 -22.802 2.447 1.00 46.06 94 SER A C 1
ATOM 716 O O . SER A 1 94 ? -23.376 -22.249 1.384 1.00 46.06 94 SER A O 1
#

Radius of gyration: 14.2 Å; Cα contacts (8 Å, |Δi|>4): 72; chains: 1; bounding box: 35×33×31 Å

Foldseek 3Di:
DVVVVVCVVVDDPVNDDDQDPVLLVQLLVQLVVVCVVPVDDPVVSVVSSVVSSVQSVCLVVVHEAEDQPCPSVVVVCVVVVSTHYDHDDDDDPD

Nearest PDB structures (foldseek):
  7bqn-assembly1_A  TM=4.789E-01  e=3.128E+00  synthetic construct

Mean predicted aligned error: 4.54 Å

Secondary structure (DSSP, 8-state):
-HHHHHHHHT--GGG--PPPHHHHHHHHHHHHHHHHHHT--HHHHHHHHHHHHHHHHHHHTT--EEES-HHHHHHHHHH-TT--EEE-------

pLDDT: mean 90.24, std 10.5, range [46.06, 98.19]